Protein AF-A0A1Q9R5E7-F1 (afdb_monomer_lite)

Organism: Pseudomonas putida (NCBI:txid303)

Radius of gyration: 16.18 Å; chains: 1; bounding box: 35×35×45 Å

Foldseek 3Di:
DDDDDPDPVSVVVVCVVVVHDDQWDWDWDQPPPVPVRDTDIDTHGDPPPPPPPDD

Structure (mmCIF, N/CA/C/O backbone):
data_AF-A0A1Q9R5E7-F1
#
_entry.id   AF-A0A1Q9R5E7-F1
#
loop_
_atom_site.group_PDB
_atom_site.id
_atom_site.type_symbol
_atom_site.label_atom_id
_atom_site.label_alt_id
_atom_site.label_comp_id
_atom_site.label_asym_id
_atom_site.label_entity_id
_atom_site.label_seq_id
_atom_site.pdbx_PDB_ins_code
_atom_site.Cartn_x
_atom_site.Cartn_y
_atom_site.Cartn_z
_atom_site.occupancy
_atom_site.B_iso_or_equiv
_atom_site.auth_seq_id
_atom_site.auth_comp_id
_atom_site.auth_asym_id
_atom_site.auth_atom_id
_atom_site.pdbx_PDB_model_num
ATOM 1 N N . MET A 1 1 ? -20.364 13.148 1.351 1.00 52.47 1 MET A N 1
ATOM 2 C CA . MET A 1 1 ? -19.214 13.067 2.281 1.00 52.47 1 MET A CA 1
ATOM 3 C C . MET A 1 1 ? -17.995 13.595 1.536 1.00 52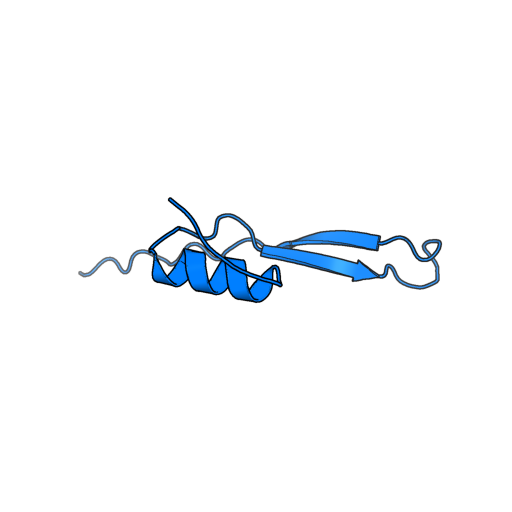.47 1 MET A C 1
ATOM 5 O O . MET A 1 1 ? -17.727 13.075 0.463 1.00 52.47 1 MET A O 1
ATOM 9 N N . THR A 1 2 ? -17.302 14.614 2.046 1.00 72.50 2 THR A N 1
ATOM 10 C CA . THR A 1 2 ? -16.098 15.196 1.418 1.00 72.50 2 THR A CA 1
ATOM 11 C C . THR A 1 2 ? -14.853 14.841 2.237 1.00 72.50 2 THR A C 1
ATOM 13 O O . THR A 1 2 ? -14.9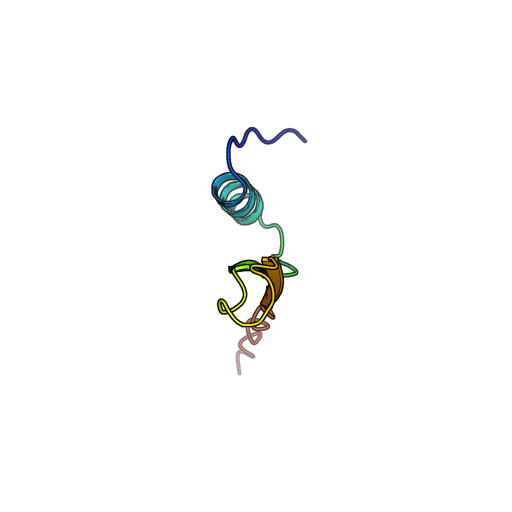17 14.726 3.469 1.00 72.50 2 THR A O 1
ATOM 16 N N . ILE A 1 3 ? -13.749 14.544 1.550 1.00 72.44 3 ILE A N 1
ATOM 17 C CA . ILE A 1 3 ? -12.422 14.290 2.127 1.00 72.44 3 ILE A CA 1
ATOM 18 C C . ILE A 1 3 ? -11.435 15.053 1.257 1.00 72.44 3 ILE A C 1
ATOM 20 O O . ILE A 1 3 ? -11.380 14.811 0.055 1.00 72.44 3 ILE A O 1
ATOM 24 N N . GLU A 1 4 ? -10.684 15.957 1.869 1.00 75.06 4 GLU A N 1
ATOM 25 C CA . GLU A 1 4 ? -9.576 16.655 1.228 1.00 75.06 4 GLU A CA 1
ATOM 26 C C . GLU A 1 4 ? -8.299 15.850 1.472 1.00 75.06 4 GLU A C 1
ATOM 28 O O . GLU A 1 4 ? -7.995 15.479 2.608 1.00 75.06 4 GLU A O 1
ATOM 33 N N . ALA A 1 5 ? -7.596 15.508 0.397 1.00 77.81 5 ALA A N 1
ATOM 34 C CA . ALA A 1 5 ? -6.319 14.814 0.451 1.00 77.81 5 ALA A CA 1
ATOM 35 C C . ALA A 1 5 ? -5.519 15.155 -0.804 1.00 77.81 5 ALA A C 1
ATOM 37 O O . ALA A 1 5 ? -6.021 15.011 -1.919 1.00 77.81 5 ALA A O 1
ATOM 38 N N . GLU A 1 6 ? -4.271 15.573 -0.622 1.00 85.94 6 GLU A N 1
ATOM 39 C CA . GLU A 1 6 ? -3.371 15.910 -1.731 1.00 85.94 6 GLU A CA 1
ATOM 40 C C . GLU A 1 6 ? -2.638 14.672 -2.257 1.00 85.94 6 GLU A C 1
ATOM 42 O O . GLU A 1 6 ? -2.183 14.638 -3.398 1.00 85.94 6 GLU A O 1
ATOM 47 N N . THR A 1 7 ? -2.539 13.620 -1.439 1.00 85.62 7 THR A N 1
ATOM 48 C CA . THR A 1 7 ? -1.849 12.377 -1.797 1.00 85.62 7 THR A CA 1
ATOM 49 C C . THR A 1 7 ? -2.697 11.147 -1.498 1.00 85.62 7 THR A C 1
ATOM 51 O O . THR A 1 7 ? -3.538 11.140 -0.595 1.00 85.62 7 THR A O 1
ATOM 54 N N . LEU A 1 8 ? -2.429 10.055 -2.224 1.00 81.06 8 LEU A N 1
ATOM 55 C CA . LEU A 1 8 ? -3.082 8.767 -1.981 1.00 81.06 8 LEU A CA 1
ATOM 56 C C . LEU A 1 8 ? -2.880 8.279 -0.543 1.00 81.06 8 LEU A C 1
ATOM 58 O O . LEU A 1 8 ? -3.824 7.752 0.026 1.00 81.06 8 LEU A O 1
ATOM 62 N N . VAL A 1 9 ? -1.699 8.502 0.048 1.00 83.69 9 VAL A N 1
ATOM 63 C CA . VAL A 1 9 ? -1.379 8.111 1.434 1.00 83.69 9 VAL A CA 1
ATOM 64 C C . VAL A 1 9 ? -2.269 8.845 2.439 1.00 83.69 9 VAL A C 1
ATOM 66 O O . VAL A 1 9 ? -2.876 8.218 3.308 1.00 83.69 9 VAL A O 1
ATOM 69 N N . GLN A 1 10 ? -2.411 10.164 2.288 1.00 87.38 10 GLN A N 1
ATOM 70 C CA . GLN A 1 10 ? -3.295 10.965 3.141 1.00 87.38 10 GLN A CA 1
ATOM 71 C C . GLN A 1 10 ? -4.756 10.526 3.001 1.00 87.38 10 GLN A C 1
ATOM 73 O O . GLN A 1 10 ? -5.480 10.443 3.996 1.00 87.38 10 GLN A O 1
ATOM 78 N N . LEU A 1 11 ? -5.185 10.186 1.781 1.00 87.50 11 LEU A N 1
ATOM 79 C CA . LEU A 1 11 ? -6.528 9.673 1.538 1.00 87.50 11 LEU A CA 1
ATOM 80 C C . LEU A 1 11 ? -6.745 8.325 2.241 1.00 87.50 11 LEU A C 1
ATOM 82 O O . LEU A 1 11 ? -7.758 8.157 2.922 1.00 87.50 11 LEU A O 1
ATOM 86 N N . THR A 1 12 ? -5.809 7.374 2.136 1.00 85.56 12 THR A N 1
ATOM 87 C CA . THR A 1 12 ? -5.926 6.078 2.830 1.00 85.56 12 THR A CA 1
ATOM 88 C C . THR A 1 12 ? -5.981 6.249 4.343 1.00 85.56 12 THR A C 1
ATOM 90 O O . THR A 1 12 ? -6.777 5.576 5.002 1.00 85.56 12 THR A O 1
ATOM 93 N N . GLU A 1 13 ? -5.191 7.159 4.910 1.00 88.00 13 GLU A N 1
ATOM 94 C CA . GLU A 1 13 ? -5.228 7.463 6.343 1.00 88.00 13 GLU A CA 1
ATOM 95 C C . GLU A 1 13 ? -6.553 8.100 6.774 1.00 88.00 13 GLU A C 1
ATOM 97 O O . GLU A 1 13 ? -7.144 7.676 7.773 1.00 88.00 13 GLU A O 1
ATOM 102 N N . ALA A 1 14 ? -7.055 9.078 6.017 1.00 89.44 14 ALA A N 1
ATOM 103 C CA . ALA A 1 14 ? -8.332 9.730 6.291 1.00 89.44 14 ALA A CA 1
ATOM 104 C C . ALA A 1 14 ? -9.501 8.732 6.226 1.00 89.44 14 ALA A C 1
ATOM 106 O O . ALA A 1 14 ? -10.354 8.705 7.118 1.00 89.44 14 ALA A O 1
ATOM 107 N N . LEU A 1 15 ? -9.510 7.856 5.219 1.00 88.06 15 LEU A N 1
ATOM 108 C CA . LEU A 1 15 ? -10.512 6.797 5.072 1.00 88.06 15 LEU A CA 1
ATOM 109 C C . LEU A 1 15 ? -10.432 5.775 6.215 1.00 88.06 15 LEU A C 1
ATOM 111 O O . LEU A 1 15 ? -11.465 5.381 6.762 1.00 88.06 15 LEU A O 1
ATOM 115 N N . LYS A 1 16 ? -9.221 5.398 6.642 1.00 86.56 16 LYS A N 1
ATOM 116 C CA . LYS A 1 16 ? -9.005 4.512 7.796 1.00 86.56 16 LYS A CA 1
ATOM 117 C C . LYS A 1 16 ? -9.528 5.130 9.096 1.00 86.56 16 LYS A C 1
ATOM 119 O O . LYS A 1 16 ? -10.181 4.430 9.868 1.00 86.56 16 LYS A O 1
ATOM 124 N N . LYS A 1 17 ? -9.304 6.431 9.327 1.00 88.31 17 LYS A N 1
ATOM 125 C CA . LYS A 1 1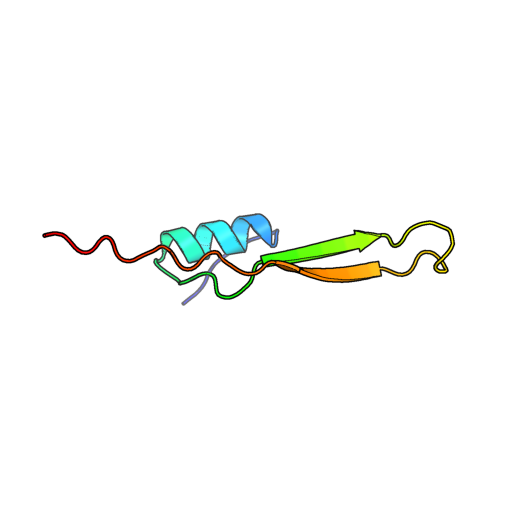7 ? -9.847 7.165 10.492 1.00 88.31 17 LYS A CA 1
ATOM 126 C C . LYS A 1 17 ? -11.377 7.199 10.498 1.00 88.31 17 LYS A C 1
ATOM 128 O O . LYS A 1 17 ? -11.976 7.160 11.565 1.00 88.31 17 LYS A O 1
ATOM 133 N N . ARG A 1 18 ? -12.012 7.197 9.322 1.00 88.88 18 ARG A N 1
ATOM 134 C CA . ARG A 1 18 ? -13.476 7.086 9.174 1.00 88.88 18 ARG A CA 1
ATOM 135 C C . ARG A 1 18 ? -14.012 5.655 9.317 1.00 88.88 18 ARG A C 1
ATOM 137 O O . ARG A 1 18 ? -15.192 5.425 9.077 1.00 88.88 18 ARG A O 1
ATOM 144 N N . GLY A 1 19 ? -13.170 4.690 9.692 1.00 87.00 19 GLY A N 1
ATOM 145 C CA . GLY A 1 19 ? -13.574 3.297 9.888 1.00 87.00 19 GLY A CA 1
ATOM 146 C C . GLY A 1 19 ? -13.779 2.518 8.587 1.00 87.00 19 GLY A C 1
ATOM 147 O O . GLY A 1 19 ? -14.334 1.419 8.619 1.00 87.00 19 GLY A O 1
ATOM 148 N N . MET A 1 20 ? -13.331 3.049 7.442 1.00 86.12 20 MET A N 1
ATOM 149 C CA . MET A 1 20 ? -13.417 2.315 6.183 1.00 86.12 20 MET A CA 1
ATOM 150 C C . MET A 1 20 ? -12.436 1.144 6.163 1.00 86.12 20 MET A C 1
ATOM 152 O O . MET A 1 20 ? -11.303 1.221 6.649 1.00 86.12 20 MET A O 1
ATOM 156 N N . ARG A 1 21 ? -12.875 0.034 5.570 1.00 84.44 21 ARG A N 1
ATOM 157 C CA . ARG A 1 21 ? -12.060 -1.167 5.426 1.00 84.44 21 ARG A CA 1
ATOM 158 C C . ARG A 1 21 ? -11.142 -1.034 4.215 1.00 84.44 21 ARG A C 1
ATOM 160 O O . ARG A 1 21 ? -11.617 -0.907 3.092 1.00 84.44 21 ARG A O 1
ATOM 167 N N . LEU A 1 22 ? -9.837 -1.160 4.438 1.00 81.69 22 LEU A N 1
ATOM 168 C CA . LEU A 1 22 ? -8.873 -1.308 3.352 1.00 81.69 22 LEU A CA 1
ATOM 169 C C . LEU A 1 22 ? -9.137 -2.635 2.622 1.00 81.69 22 LEU A C 1
ATOM 171 O O . LEU A 1 22 ? -9.074 -3.703 3.237 1.00 81.69 22 LEU A O 1
ATOM 175 N N . LEU A 1 23 ? -9.467 -2.568 1.331 1.00 80.38 23 LEU A N 1
ATOM 176 C CA . LEU A 1 23 ? -9.711 -3.755 0.504 1.00 80.38 23 LEU A CA 1
ATOM 177 C C . LEU A 1 23 ? -8.409 -4.299 -0.084 1.00 80.38 23 LEU A C 1
ATOM 179 O O . LEU A 1 23 ? -8.146 -5.498 -0.008 1.00 80.38 23 LEU A O 1
ATOM 183 N N . ALA A 1 24 ? -7.576 -3.409 -0.610 1.00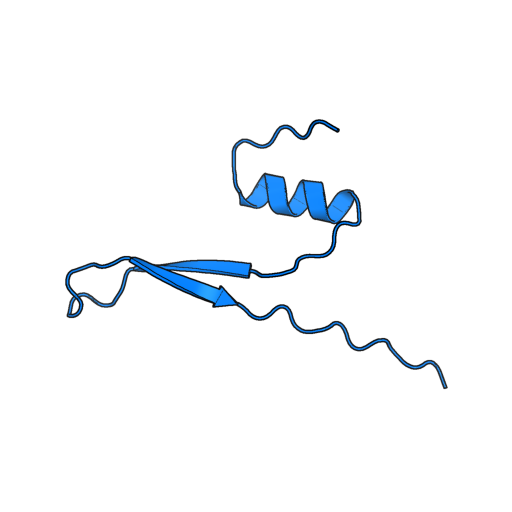 79.06 24 ALA A N 1
ATOM 184 C CA . ALA A 1 24 ? -6.326 -3.749 -1.258 1.00 79.06 24 ALA A CA 1
ATOM 185 C C . ALA A 1 24 ? -5.297 -2.647 -1.030 1.00 79.06 24 ALA A C 1
ATOM 187 O O . ALA A 1 24 ? -5.640 -1.465 -0.992 1.00 79.06 24 ALA A O 1
ATOM 188 N N . GLU A 1 25 ? -4.043 -3.053 -0.901 1.00 81.00 25 GLU A N 1
ATOM 189 C CA . GLU A 1 25 ? -2.902 -2.151 -0.973 1.00 81.00 25 GLU A CA 1
ATOM 190 C C . GLU A 1 25 ? -2.348 -2.209 -2.396 1.00 81.00 25 GLU A C 1
ATOM 192 O O . GLU A 1 25 ? -2.220 -3.294 -2.964 1.00 81.00 25 GLU A O 1
ATOM 197 N N . ILE A 1 26 ? -2.068 -1.059 -3.002 1.00 78.94 26 ILE A N 1
ATOM 198 C CA . ILE A 1 26 ? -1.573 -0.988 -4.378 1.00 78.94 26 ILE A CA 1
ATOM 199 C C . ILE A 1 26 ? -0.167 -0.413 -4.346 1.00 78.94 26 ILE A C 1
ATOM 201 O O . ILE A 1 26 ? 0.025 0.732 -3.946 1.00 78.94 26 ILE A O 1
ATOM 205 N N . ASN A 1 27 ? 0.794 -1.200 -4.818 1.00 81.19 27 ASN A N 1
ATOM 206 C CA . ASN A 1 27 ? 2.189 -0.805 -4.913 1.00 81.19 27 ASN A CA 1
ATOM 207 C C . ASN A 1 27 ? 2.603 -0.736 -6.381 1.00 81.19 27 ASN A C 1
ATOM 209 O O . ASN A 1 27 ? 2.509 -1.723 -7.110 1.00 81.19 27 ASN A O 1
ATOM 213 N N . PHE A 1 28 ? 3.083 0.427 -6.815 1.00 78.81 28 PHE A N 1
ATOM 214 C CA . PHE A 1 28 ? 3.660 0.597 -8.144 1.00 78.81 28 PHE A CA 1
ATOM 215 C C . PHE A 1 28 ? 5.166 0.387 -8.064 1.00 78.81 28 PHE A C 1
ATOM 217 O O . PHE A 1 28 ? 5.891 1.183 -7.472 1.00 78.81 28 PHE A O 1
ATOM 224 N N . ILE A 1 29 ? 5.638 -0.697 -8.666 1.00 82.81 29 ILE A N 1
ATOM 225 C CA . ILE A 1 29 ? 7.052 -1.056 -8.683 1.00 82.81 29 ILE A CA 1
ATOM 226 C C . ILE A 1 29 ? 7.565 -0.831 -10.097 1.00 82.81 29 ILE A C 1
ATOM 228 O O . ILE A 1 29 ? 6.988 -1.322 -11.072 1.00 82.81 29 ILE A O 1
ATOM 232 N N . ARG A 1 30 ? 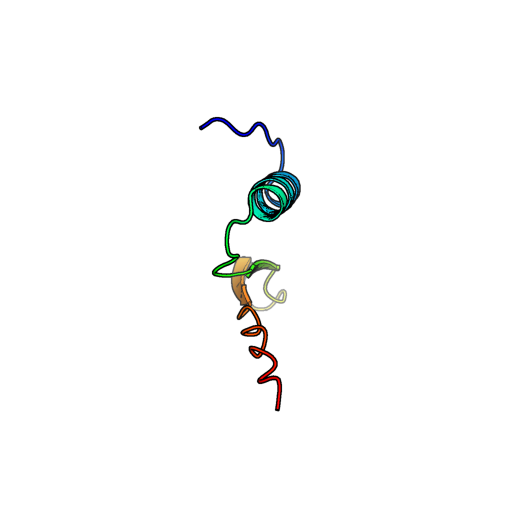8.670 -0.097 -10.229 1.00 78.44 30 ARG A N 1
ATOM 233 C CA . ARG A 1 30 ? 9.361 -0.004 -11.513 1.00 78.44 30 ARG A CA 1
ATOM 234 C C . ARG A 1 30 ? 9.960 -1.370 -11.821 1.00 78.44 30 ARG A C 1
ATOM 236 O O . ARG A 1 30 ? 10.767 -1.882 -11.046 1.00 78.44 30 ARG A O 1
ATOM 243 N N . ALA A 1 31 ? 9.545 -1.978 -12.929 1.00 76.06 31 ALA A N 1
ATOM 244 C CA . ALA A 1 31 ? 10.067 -3.274 -13.325 1.00 76.06 31 ALA A CA 1
ATOM 245 C C . ALA A 1 31 ? 11.594 -3.189 -13.473 1.00 76.06 31 ALA A C 1
ATOM 247 O O . ALA A 1 31 ? 12.106 -2.151 -13.917 1.00 76.06 31 ALA A O 1
ATOM 248 N N . PRO A 1 32 ? 12.324 -4.276 -13.157 1.00 78.44 32 PRO A N 1
ATOM 249 C CA . PRO A 1 32 ? 13.757 -4.342 -13.398 1.00 78.44 32 PRO A CA 1
ATOM 250 C C . PRO A 1 32 ? 14.080 -3.926 -14.834 1.00 78.44 32 PRO A C 1
ATOM 252 O O . PRO A 1 32 ? 13.312 -4.224 -15.750 1.00 78.44 32 PRO A O 1
ATOM 255 N N . TYR A 1 33 ? 15.229 -3.272 -15.026 1.00 68.75 33 TYR A N 1
ATOM 256 C CA . TYR A 1 33 ? 15.668 -2.661 -16.291 1.00 68.75 33 TYR A CA 1
ATOM 257 C C . TYR A 1 33 ? 15.386 -3.526 -17.535 1.00 68.75 33 TYR A C 1
ATOM 259 O O . TYR A 1 33 ? 14.900 -3.038 -18.551 1.00 68.75 33 TYR A O 1
ATOM 267 N N . ARG A 1 34 ? 15.568 -4.846 -17.405 1.00 73.88 34 ARG A N 1
ATOM 268 C CA . ARG A 1 34 ? 15.345 -5.857 -18.452 1.00 73.88 34 ARG A CA 1
ATOM 269 C C . ARG A 1 34 ? 13.886 -6.010 -18.927 1.00 73.88 34 ARG A C 1
ATOM 271 O O . ARG A 1 34 ? 13.630 -6.800 -19.826 1.00 73.88 34 ARG A O 1
ATOM 278 N N . ARG A 1 35 ? 12.922 -5.289 -18.344 1.00 72.12 35 ARG A N 1
ATOM 279 C CA . ARG A 1 35 ? 11.498 -5.281 -18.735 1.00 72.12 35 ARG A CA 1
ATOM 280 C C . ARG A 1 35 ? 11.034 -3.915 -19.255 1.00 72.12 35 ARG A C 1
ATOM 282 O O . ARG A 1 35 ? 9.929 -3.474 -18.938 1.00 72.12 35 ARG A O 1
ATOM 289 N N . ASN A 1 36 ? 11.856 -3.250 -20.068 1.00 76.00 36 ASN A N 1
ATOM 290 C CA . ASN A 1 36 ? 11.482 -2.019 -20.780 1.00 76.00 36 ASN A CA 1
ATOM 291 C C . ASN A 1 36 ? 11.053 -0.859 -19.861 1.00 76.00 36 ASN A C 1
ATOM 293 O O . ASN A 1 36 ? 10.208 -0.050 -20.234 1.00 76.00 36 ASN A O 1
ATOM 297 N N . HIS A 1 37 ? 11.577 -0.805 -18.630 1.00 71.00 37 HIS A N 1
ATOM 298 C CA . HIS A 1 37 ? 11.178 0.184 -17.617 1.00 71.00 37 HIS A CA 1
ATOM 299 C C . HIS A 1 37 ? 9.665 0.274 -17.357 1.00 71.00 37 HIS A C 1
ATOM 301 O O . HIS A 1 37 ? 9.170 1.317 -16.929 1.00 71.00 37 HIS A O 1
ATOM 307 N N . ARG A 1 38 ? 8.915 -0.801 -17.614 1.00 81.56 38 ARG A N 1
ATOM 308 C CA . ARG A 1 38 ? 7.471 -0.811 -17.376 1.00 81.56 38 ARG A CA 1
ATOM 309 C C . ARG A 1 38 ? 7.179 -0.624 -15.891 1.00 81.56 38 ARG A C 1
ATOM 311 O O . ARG A 1 38 ? 7.911 -1.119 -15.038 1.00 81.56 38 ARG A O 1
ATOM 318 N N . TRP A 1 39 ? 6.082 0.047 -15.581 1.00 81.38 39 TRP A N 1
ATOM 319 C CA . TRP A 1 39 ? 5.540 0.055 -14.228 1.00 81.38 39 TRP A CA 1
ATOM 320 C C . TRP A 1 39 ? 4.686 -1.192 -14.022 1.00 81.38 39 TRP A C 1
ATOM 322 O O . TRP A 1 39 ? 3.872 -1.541 -14.876 1.00 81.38 39 TRP A O 1
ATOM 332 N N . VAL A 1 40 ? 4.890 -1.878 -12.902 1.00 81.62 40 VAL A N 1
ATOM 333 C CA . VAL A 1 40 ? 4.083 -3.027 -12.489 1.00 81.62 40 VAL A CA 1
ATOM 334 C C . VAL A 1 40 ? 3.230 -2.594 -11.310 1.00 81.62 40 VAL A C 1
ATOM 336 O O . VAL A 1 40 ? 3.748 -2.100 -10.311 1.00 81.62 40 VAL A O 1
ATOM 339 N N . CYS A 1 41 ? 1.921 -2.777 -11.439 1.00 81.31 41 CYS A N 1
ATOM 340 C CA . CYS A 1 41 ? 0.976 -2.600 -10.348 1.00 81.31 41 CYS A CA 1
ATOM 341 C C . CYS A 1 41 ? 0.858 -3.925 -9.584 1.00 81.31 41 CYS A C 1
ATOM 343 O O . CYS A 1 41 ? 0.404 -4.931 -10.134 1.00 81.31 41 CYS A O 1
ATOM 345 N N . CYS A 1 42 ? 1.300 -3.934 -8.332 1.00 81.81 42 CYS A N 1
ATOM 346 C CA . CYS A 1 42 ? 1.210 -5.072 -7.430 1.00 81.81 42 CYS A CA 1
ATOM 347 C C . CYS A 1 42 ? 0.085 -4.834 -6.426 1.00 81.81 42 CYS A C 1
ATOM 349 O O . CYS A 1 42 ? 0.108 -3.866 -5.668 1.00 81.81 42 CYS A O 1
ATOM 351 N N . ILE A 1 43 ? -0.881 -5.750 -6.399 1.00 81.62 43 ILE A N 1
ATOM 352 C CA . ILE A 1 43 ? -1.961 -5.734 -5.415 1.00 81.62 43 ILE A CA 1
ATOM 353 C C . ILE A 1 43 ? -1.485 -6.519 -4.189 1.00 81.62 43 ILE A C 1
ATOM 355 O O . ILE A 1 43 ? -1.429 -7.751 -4.202 1.00 81.62 43 ILE A O 1
ATOM 359 N N . GLY A 1 44 ? -1.118 -5.800 -3.132 1.00 75.69 44 GLY A N 1
ATOM 360 C CA . GLY A 1 44 ? -0.863 -6.363 -1.814 1.00 75.69 44 GLY A CA 1
ATOM 361 C C . GLY A 1 44 ? -2.163 -6.908 -1.231 1.00 75.69 44 GLY A C 1
ATOM 362 O O . GLY A 1 44 ? -3.162 -6.192 -1.109 1.00 75.69 44 GLY A O 1
ATOM 363 N N . ARG A 1 45 ? -2.177 -8.199 -0.878 1.00 65.81 45 ARG A N 1
ATOM 364 C CA . ARG A 1 45 ? -3.293 -8.771 -0.118 1.00 65.81 45 ARG A CA 1
ATOM 365 C C . ARG A 1 45 ? -3.296 -8.122 1.259 1.00 65.81 45 ARG A C 1
ATOM 367 O O . ARG A 1 45 ? -2.324 -8.251 1.996 1.00 65.81 45 ARG A O 1
ATOM 374 N N . THR A 1 46 ? -4.402 -7.485 1.631 1.00 59.91 46 THR A N 1
ATOM 375 C CA . THR A 1 46 ? -4.611 -7.116 3.029 1.00 59.91 46 THR A CA 1
ATOM 376 C C . THR A 1 46 ? -4.659 -8.408 3.851 1.00 59.91 46 THR A C 1
ATOM 378 O O . THR A 1 46 ? -5.467 -9.292 3.539 1.00 59.91 46 THR A O 1
ATOM 381 N N . PRO A 1 47 ? -3.808 -8.589 4.880 1.00 57.09 47 PRO A N 1
ATOM 382 C CA . PRO A 1 47 ? -3.984 -9.713 5.779 1.00 57.09 47 PRO A CA 1
ATOM 383 C C . PRO A 1 47 ? -5.371 -9.550 6.397 1.00 57.09 47 PRO A C 1
ATOM 385 O O . PRO A 1 47 ? -5.674 -8.525 7.015 1.00 57.09 47 PRO A O 1
ATOM 388 N N . ARG A 1 48 ? -6.255 -10.536 6.189 1.00 55.72 48 ARG A N 1
ATOM 389 C CA . ARG A 1 48 ? -7.483 -10.636 6.981 1.00 55.72 48 ARG A CA 1
ATOM 390 C C . ARG A 1 48 ? -7.024 -10.566 8.435 1.00 55.72 48 ARG A C 1
ATOM 392 O O . ARG A 1 48 ? -6.349 -11.480 8.893 1.00 55.72 48 ARG A O 1
ATOM 399 N N . LYS A 1 49 ? -7.349 -9.482 9.149 1.00 54.34 49 LYS A N 1
ATOM 400 C CA . LYS A 1 49 ? -7.241 -9.463 10.609 1.00 54.34 49 LYS A CA 1
ATOM 401 C C . LYS A 1 49 ? -8.028 -10.684 11.078 1.00 54.34 49 LYS A C 1
ATOM 403 O O . LYS A 1 49 ? -9.247 -10.708 10.900 1.00 54.34 49 LYS A O 1
ATOM 408 N N . ASN A 1 50 ? -7.340 -11.707 11.588 1.00 51.12 50 ASN A N 1
ATOM 409 C CA . ASN A 1 50 ? -8.000 -12.819 12.252 1.00 51.12 50 ASN A CA 1
ATOM 410 C C . ASN A 1 50 ? -8.917 -12.194 13.302 1.00 51.12 50 ASN A C 1
ATOM 412 O O . ASN A 1 50 ? -8.455 -11.447 14.167 1.00 51.12 50 ASN A O 1
ATOM 416 N N . ARG A 1 51 ? -10.229 -12.429 13.182 1.00 51.00 51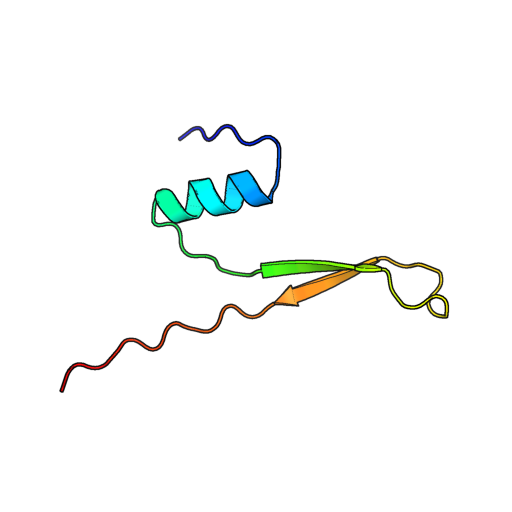 ARG A N 1
ATOM 417 C CA . ARG A 1 51 ? -11.143 -12.209 14.300 1.00 51.00 51 ARG A CA 1
ATOM 418 C C . ARG A 1 51 ? -10.574 -13.065 15.421 1.00 51.00 51 ARG A C 1
ATOM 420 O O . ARG A 1 51 ? -10.600 -14.285 15.306 1.00 51.00 51 ARG A O 1
ATOM 427 N N . ALA A 1 52 ? -9.994 -12.432 16.435 1.00 53.31 52 ALA A N 1
ATOM 428 C CA . ALA A 1 52 ? -9.668 -13.115 17.669 1.00 53.31 52 ALA A CA 1
ATOM 429 C C . ALA A 1 52 ? -10.981 -13.717 18.177 1.00 53.31 52 ALA A C 1
ATOM 431 O O . ALA A 1 52 ? -11.885 -12.989 18.591 1.00 53.31 52 ALA A O 1
ATOM 432 N N . VAL A 1 53 ? -11.119 -15.033 18.032 1.00 57.25 53 VAL A N 1
ATOM 433 C CA . VAL A 1 53 ? -12.145 -15.801 18.721 1.00 57.25 53 VAL A CA 1
ATOM 434 C C . VAL A 1 53 ? -11.735 -15.728 20.183 1.00 57.25 53 VAL A C 1
ATOM 436 O O . VAL A 1 53 ? -10.732 -16.319 20.573 1.00 57.25 53 VAL A O 1
ATOM 439 N N . ARG A 1 54 ? -12.433 -14.896 20.959 1.00 46.75 54 ARG A N 1
ATOM 440 C CA . ARG A 1 54 ? -12.371 -14.980 22.416 1.00 46.75 54 ARG A CA 1
ATOM 441 C C . ARG A 1 54 ? -13.027 -16.311 22.781 1.00 46.75 54 ARG A C 1
ATOM 443 O O . ARG A 1 54 ? -14.214 -16.473 22.507 1.00 46.75 54 ARG A O 1
ATOM 450 N N . VAL A 1 55 ? -12.222 -17.241 23.287 1.00 51.97 55 VAL A N 1
ATOM 451 C CA . VAL A 1 55 ? -12.670 -18.410 24.053 1.00 51.97 55 VAL A CA 1
ATOM 452 C C . VAL A 1 55 ? -12.641 -18.012 25.517 1.00 51.97 55 VAL A C 1
ATOM 454 O O . VAL A 1 55 ? -11.660 -17.327 25.890 1.00 51.97 55 VAL A O 1
#

Sequence (55 aa):
MTIEAETLVQLTEALKKRGMRLLAEINFIRAPYRRNHRWVCCIGRTPRKNRAVRV

Secondary structure (DSSP, 8-state):
-----SSHHHHHHHHHHTTPPP-EEEEEEEPPGGGTT-EEEEEEEPP--------

pLDDT: mean 75.3, std 12.06, range [46.75, 89.44]